Protein AF-A0A4Z1R608-F1 (afdb_monomer_lite)

pLDDT: mean 71.84, std 15.55, range [38.28, 91.56]

Foldseek 3Di:
DDDPPPPPVVLVVLVCVLVDDPDDDDDPCVVVVVCCNVCSVVLNVLVVLLVVLVVQLPDPDPVSVVVSVVSNVVSVVVNVVVVVVVVVVVVVVVVVVVVVVVVD

Structure (mmCIF, N/CA/C/O backbone):
data_AF-A0A4Z1R608-F1
#
_entry.id   AF-A0A4Z1R608-F1
#
loop_
_atom_site.group_PDB
_atom_site.id
_atom_site.type_symbol
_atom_site.label_atom_id
_atom_site.label_alt_id
_atom_site.label_comp_id
_atom_site.label_asym_id
_at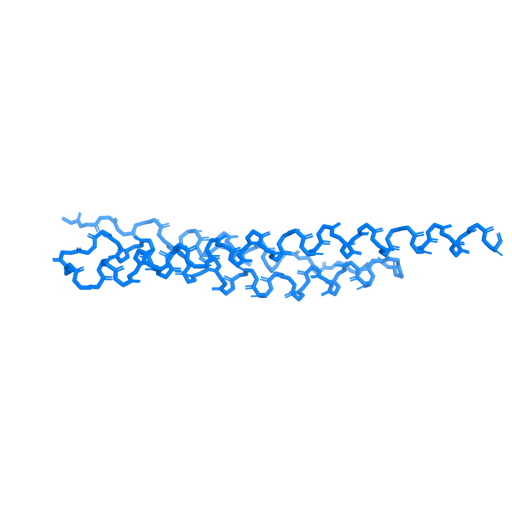om_site.label_entity_id
_atom_site.label_seq_id
_atom_site.pdbx_PDB_ins_code
_atom_site.Cartn_x
_atom_site.Cartn_y
_atom_site.Cartn_z
_atom_site.occupancy
_atom_site.B_iso_or_equiv
_atom_site.auth_seq_id
_atom_site.auth_comp_id
_atom_site.auth_asym_id
_atom_site.auth_atom_id
_atom_site.pdbx_PDB_model_num
ATOM 1 N N . MET A 1 1 ? -23.311 -16.213 19.410 1.00 38.28 1 MET A N 1
ATOM 2 C CA . MET A 1 1 ? -22.333 -16.849 18.502 1.00 38.28 1 MET A CA 1
ATOM 3 C C . MET A 1 1 ? -21.943 -15.804 17.472 1.00 38.28 1 MET A C 1
ATOM 5 O O . MET A 1 1 ? -22.809 -15.362 16.732 1.00 38.28 1 MET A O 1
ATOM 9 N N . SER A 1 2 ? -20.712 -15.295 17.557 1.00 39.06 2 SER A N 1
ATOM 10 C CA . SER A 1 2 ? -20.227 -14.163 16.756 1.00 39.06 2 SER A CA 1
ATOM 11 C C . SER A 1 2 ? -19.763 -14.663 15.387 1.00 39.06 2 SER A C 1
ATOM 13 O O . SER A 1 2 ? -18.883 -15.519 15.328 1.00 39.06 2 SER A O 1
ATOM 15 N N . ASN A 1 3 ? -20.358 -14.156 14.307 1.00 44.81 3 ASN A N 1
ATOM 16 C CA . ASN A 1 3 ? -19.959 -14.474 12.936 1.00 44.81 3 ASN A CA 1
ATOM 17 C C . ASN A 1 3 ? -18.657 -13.740 12.586 1.00 44.81 3 ASN A C 1
ATOM 19 O O . ASN A 1 3 ? -18.670 -12.542 12.323 1.00 44.81 3 ASN A O 1
ATOM 23 N N . ASN A 1 4 ? -17.545 -14.474 12.552 1.00 52.09 4 ASN A N 1
ATOM 24 C CA . ASN A 1 4 ? -16.230 -14.004 12.111 1.00 52.09 4 ASN A CA 1
ATOM 25 C C . ASN A 1 4 ? -15.972 -14.363 10.630 1.00 52.09 4 ASN A C 1
ATOM 27 O O . ASN A 1 4 ? -15.013 -15.062 10.322 1.00 52.09 4 ASN A O 1
ATOM 31 N N . ILE A 1 5 ? -16.870 -13.959 9.722 1.00 48.44 5 ILE A N 1
ATOM 32 C CA . ILE A 1 5 ? -16.811 -14.324 8.285 1.00 48.44 5 ILE A CA 1
ATOM 33 C C . ILE A 1 5 ? -16.230 -13.181 7.412 1.00 48.44 5 ILE A C 1
ATOM 35 O O . ILE A 1 5 ? -15.989 -13.363 6.227 1.00 48.44 5 ILE A O 1
ATOM 39 N N . GLY A 1 6 ? -15.928 -12.005 7.977 1.00 56.00 6 GLY A N 1
ATOM 40 C CA . GLY A 1 6 ? -15.515 -10.828 7.192 1.00 56.00 6 GLY A CA 1
ATOM 41 C C . GLY A 1 6 ? -14.052 -10.807 6.721 1.00 56.00 6 GLY A C 1
ATOM 42 O O . GLY A 1 6 ? -13.787 -10.501 5.562 1.00 56.00 6 GLY A O 1
ATOM 43 N N . SER A 1 7 ? -13.090 -11.126 7.593 1.00 55.47 7 SER A N 1
ATOM 44 C CA . SER A 1 7 ? -11.675 -10.802 7.326 1.00 55.47 7 SER A CA 1
ATOM 45 C C . SER A 1 7 ? -10.915 -11.894 6.558 1.00 55.47 7 SER A C 1
ATOM 47 O O . SER A 1 7 ? -9.998 -11.583 5.801 1.00 55.47 7 SER A O 1
ATOM 49 N N . SER A 1 8 ? -11.299 -13.171 6.683 1.00 53.97 8 SER A N 1
ATOM 50 C CA . SER A 1 8 ? -10.607 -14.285 6.007 1.00 53.97 8 SER A CA 1
ATOM 51 C C . SER A 1 8 ? -10.866 -14.325 4.501 1.00 53.97 8 SER A C 1
ATOM 53 O O . SER A 1 8 ? -9.952 -14.597 3.730 1.00 53.97 8 SER A O 1
ATOM 55 N N . GLU A 1 9 ? -12.092 -14.021 4.074 1.00 57.75 9 GLU A N 1
ATOM 56 C CA . GLU A 1 9 ? -12.467 -13.944 2.656 1.00 57.75 9 GLU A CA 1
ATOM 57 C C . GLU A 1 9 ? -11.826 -12.728 1.975 1.00 57.75 9 GLU A C 1
ATOM 59 O O . GLU A 1 9 ? -11.372 -12.822 0.836 1.00 57.75 9 GLU A O 1
ATOM 64 N N . LEU A 1 10 ? -11.715 -11.602 2.689 1.00 53.34 10 LEU A N 1
ATOM 65 C CA . LEU A 1 10 ? -11.088 -10.385 2.176 1.00 53.34 10 LEU A CA 1
ATOM 66 C C . LEU A 1 10 ? -9.574 -10.571 1.995 1.00 53.34 10 LEU A C 1
ATOM 68 O O . LEU A 1 10 ? -9.041 -10.253 0.934 1.00 53.34 10 LEU A O 1
ATOM 72 N N . ILE A 1 11 ? -8.895 -11.181 2.974 1.00 59.91 11 ILE A N 1
ATOM 73 C CA . ILE A 1 11 ? -7.469 -11.533 2.872 1.00 59.91 11 ILE A CA 1
ATOM 74 C C . ILE A 1 11 ? -7.242 -12.596 1.786 1.00 59.91 11 ILE A C 1
ATOM 76 O O . ILE A 1 11 ? -6.302 -12.474 1.003 1.00 59.91 11 ILE A O 1
ATOM 80 N N . ALA A 1 12 ? -8.122 -13.595 1.663 1.00 61.91 12 ALA A N 1
ATOM 81 C CA . ALA A 1 12 ? -8.037 -14.600 0.600 1.00 61.91 12 ALA A CA 1
ATOM 82 C C . ALA A 1 12 ? -8.280 -14.008 -0.802 1.00 61.91 12 ALA A C 1
ATOM 84 O O . ALA A 1 12 ? -7.627 -14.410 -1.767 1.00 61.91 12 ALA A O 1
ATOM 85 N N . SER A 1 13 ? -9.181 -13.031 -0.928 1.00 56.12 13 SER A N 1
ATOM 86 C CA . SER A 1 13 ? -9.417 -12.285 -2.169 1.00 56.1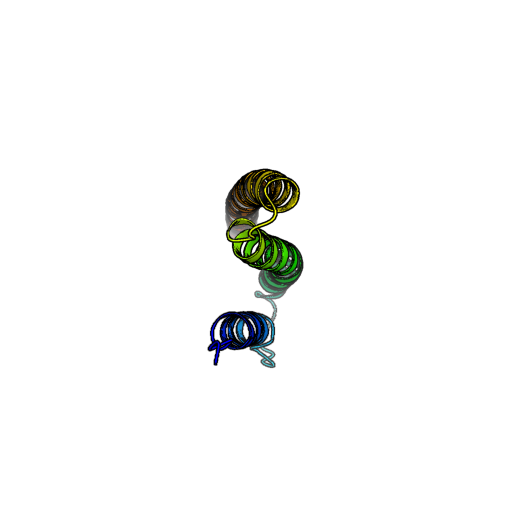2 13 SER A CA 1
ATOM 87 C C . SER A 1 13 ? -8.207 -11.432 -2.546 1.00 56.12 13 SER A C 1
ATOM 89 O O . SER A 1 13 ? -7.788 -11.438 -3.702 1.00 56.12 13 SER A O 1
ATOM 91 N N . LEU A 1 14 ? -7.609 -10.730 -1.580 1.00 50.62 14 LEU A N 1
ATOM 92 C CA . LEU A 1 14 ? -6.398 -9.934 -1.793 1.00 50.62 14 LEU A CA 1
ATOM 93 C C . LEU A 1 14 ? -5.204 -10.824 -2.175 1.00 50.62 14 LEU A C 1
ATOM 95 O O . LEU A 1 14 ? -4.499 -10.518 -3.132 1.00 50.62 14 LEU A O 1
ATOM 99 N N . SER A 1 15 ? -5.045 -11.974 -1.516 1.00 52.03 15 SER A N 1
ATOM 100 C CA . SER A 1 15 ? -4.049 -13.003 -1.851 1.00 52.03 15 SER A CA 1
ATOM 101 C C . SER A 1 15 ? -4.231 -13.574 -3.263 1.00 52.03 15 SER A C 1
ATOM 103 O O . SER A 1 15 ? -3.256 -13.777 -3.981 1.00 52.03 15 SER A O 1
ATOM 105 N N . LYS A 1 16 ? -5.466 -13.817 -3.715 1.00 51.22 16 LYS A N 1
ATOM 106 C CA . LYS A 1 16 ? -5.714 -14.278 -5.093 1.00 51.22 16 LYS A CA 1
ATOM 107 C C . LYS A 1 16 ? -5.395 -13.218 -6.142 1.00 51.22 16 LYS A C 1
ATOM 109 O O . LYS A 1 16 ? -4.961 -13.574 -7.233 1.00 51.22 16 LYS A O 1
ATOM 114 N N . ILE A 1 17 ? -5.586 -11.940 -5.820 1.00 56.16 17 ILE A N 1
ATOM 115 C CA . ILE A 1 17 ? -5.207 -10.828 -6.699 1.00 56.16 17 ILE A CA 1
ATOM 116 C C . ILE A 1 17 ? -3.675 -10.714 -6.797 1.00 56.16 17 ILE A C 1
ATOM 118 O O . ILE A 1 17 ? -3.167 -10.397 -7.868 1.00 56.16 17 ILE A O 1
ATOM 122 N N . THR A 1 18 ? -2.926 -11.039 -5.735 1.00 54.09 18 THR A N 1
ATOM 123 C CA . THR A 1 18 ? -1.448 -11.045 -5.759 1.00 54.09 18 THR A CA 1
ATOM 124 C C . THR A 1 18 ? -0.834 -12.329 -6.331 1.00 54.09 18 THR A C 1
ATOM 126 O O . THR A 1 18 ? 0.333 -12.321 -6.718 1.00 54.09 18 THR A O 1
ATOM 129 N N . MET A 1 19 ? -1.604 -13.421 -6.438 1.00 52.34 19 MET A N 1
ATOM 130 C CA . MET A 1 19 ? -1.136 -14.741 -6.902 1.00 52.34 19 MET A CA 1
ATOM 131 C C . MET A 1 19 ? -1.770 -15.215 -8.224 1.00 52.34 19 MET A C 1
ATOM 133 O O . MET A 1 19 ? -1.783 -16.411 -8.515 1.00 52.34 19 MET A O 1
ATOM 137 N N . GLY A 1 20 ? -2.314 -14.308 -9.035 1.00 46.94 20 GLY A N 1
ATOM 138 C CA . GLY A 1 20 ? -2.905 -14.638 -10.332 1.00 46.94 20 GLY A CA 1
ATOM 139 C C . GLY A 1 20 ? -1.996 -14.285 -11.507 1.00 46.94 20 GLY A C 1
ATOM 140 O O . GLY A 1 20 ? -1.975 -13.131 -11.922 1.00 46.94 20 GLY A O 1
ATOM 141 N N . GLY A 1 21 ? -1.318 -15.280 -12.094 1.00 41.47 21 GLY A N 1
ATOM 142 C CA . GLY A 1 21 ? -0.829 -15.174 -13.474 1.00 41.47 21 GLY A CA 1
ATOM 143 C C . GLY A 1 21 ? 0.484 -15.884 -13.789 1.00 41.47 21 GLY A C 1
ATOM 144 O O . GLY A 1 21 ? 1.456 -15.231 -14.153 1.00 41.47 21 GLY A O 1
ATOM 145 N N . ASP A 1 22 ? 0.498 -17.214 -13.711 1.00 49.38 22 ASP A N 1
ATOM 146 C CA . ASP A 1 22 ? 1.500 -18.026 -14.405 1.00 49.38 22 ASP A CA 1
ATOM 147 C C . ASP A 1 22 ? 1.171 -17.964 -15.911 1.00 49.38 22 ASP A C 1
ATOM 149 O O . ASP A 1 22 ? 0.198 -18.556 -16.380 1.00 49.38 22 ASP A O 1
ATOM 153 N N . GLY A 1 23 ? 1.886 -17.118 -16.655 1.00 39.16 23 GLY A N 1
ATOM 154 C CA . GLY A 1 23 ? 1.563 -16.797 -18.045 1.00 39.16 23 GLY A CA 1
ATOM 155 C C . GLY A 1 23 ? 2.674 -16.002 -18.717 1.00 39.16 23 GLY A C 1
ATOM 156 O O . GLY A 1 23 ? 2.638 -14.776 -18.782 1.00 39.16 23 GLY A O 1
ATOM 157 N N . ALA A 1 24 ? 3.686 -16.713 -19.206 1.00 58.56 24 ALA A N 1
ATOM 158 C CA . ALA A 1 24 ? 4.747 -16.157 -20.029 1.00 58.56 24 ALA A CA 1
ATOM 159 C C . ALA A 1 24 ? 4.208 -15.681 -21.391 1.00 58.56 24 ALA A C 1
ATOM 161 O O . ALA A 1 24 ? 3.689 -16.485 -22.161 1.00 58.56 24 ALA A O 1
ATOM 162 N N . SER A 1 25 ? 4.425 -14.407 -21.737 1.00 42.59 25 SER A N 1
ATOM 163 C CA . SER A 1 25 ? 4.557 -13.979 -23.137 1.00 42.59 25 SER A CA 1
ATOM 164 C C . SER A 1 25 ? 5.286 -12.630 -23.258 1.00 42.59 25 SER A C 1
ATOM 166 O O . SER A 1 25 ? 4.757 -11.592 -22.869 1.00 42.59 25 SER A O 1
ATOM 168 N N . ASN A 1 26 ? 6.495 -12.697 -23.825 1.00 41.94 26 ASN A N 1
ATOM 169 C CA . ASN A 1 26 ? 7.262 -11.667 -24.541 1.00 41.94 26 ASN A CA 1
ATOM 170 C C . ASN A 1 26 ? 7.443 -10.261 -23.929 1.00 41.94 26 ASN A C 1
ATOM 172 O O . ASN A 1 26 ? 6.595 -9.388 -24.061 1.00 41.94 26 ASN A O 1
ATOM 176 N N . GLY A 1 27 ? 8.664 -10.012 -23.433 1.00 47.84 27 GLY A N 1
ATOM 177 C CA . GLY A 1 27 ? 9.542 -8.897 -23.846 1.00 47.84 27 GLY A CA 1
ATOM 178 C C . GLY A 1 27 ? 9.190 -7.455 -23.463 1.00 47.84 27 GLY A C 1
ATOM 179 O O . GLY A 1 27 ? 10.065 -6.730 -23.001 1.00 47.84 27 GLY A O 1
ATOM 180 N N . GLU A 1 28 ? 7.941 -7.024 -23.602 1.00 53.31 28 GLU A N 1
ATOM 181 C CA . GLU A 1 28 ? 7.526 -5.619 -23.429 1.00 53.31 28 GLU A CA 1
ATOM 182 C C . GLU A 1 28 ? 6.811 -5.367 -22.090 1.00 53.31 28 GLU A C 1
ATOM 184 O O . GLU A 1 28 ? 6.595 -4.230 -21.674 1.00 53.31 28 GLU A O 1
ATOM 189 N N . THR A 1 29 ? 6.521 -6.439 -21.355 1.00 54.94 29 THR A N 1
ATOM 190 C CA . THR A 1 29 ? 5.808 -6.450 -20.071 1.00 54.94 29 THR A CA 1
ATOM 191 C C . THR A 1 29 ? 6.725 -6.505 -18.845 1.00 54.94 29 THR A C 1
ATOM 193 O O . THR A 1 29 ? 6.240 -6.351 -17.732 1.00 54.94 29 THR A O 1
ATOM 196 N N . SER A 1 30 ? 8.044 -6.663 -19.006 1.00 68.19 30 SER A N 1
ATOM 197 C CA . SER A 1 30 ? 8.973 -6.963 -17.897 1.00 68.19 30 SER A CA 1
ATOM 198 C C . SER A 1 30 ? 9.044 -5.874 -16.811 1.00 68.19 30 SER A C 1
ATOM 200 O O . SER A 1 30 ? 8.958 -6.171 -15.619 1.00 68.19 30 SER A O 1
ATOM 202 N N . TRP A 1 31 ? 9.126 -4.595 -17.195 1.00 69.19 31 TRP A N 1
ATOM 203 C CA . TRP A 1 31 ? 9.220 -3.491 -16.229 1.00 69.19 31 TRP A CA 1
ATOM 204 C C . TRP A 1 31 ? 7.870 -3.171 -15.571 1.00 69.19 31 TRP A C 1
ATOM 206 O O . TRP A 1 31 ? 7.826 -2.900 -14.373 1.00 69.19 31 TRP A O 1
ATOM 216 N N . LEU A 1 32 ? 6.765 -3.266 -16.323 1.00 73.00 32 LEU A N 1
ATOM 217 C CA . LEU A 1 32 ? 5.411 -3.134 -15.778 1.00 73.00 32 LEU A CA 1
ATOM 218 C C . LEU A 1 32 ? 5.120 -4.253 -14.779 1.00 73.00 32 LEU A C 1
ATOM 220 O O . LEU A 1 32 ? 4.576 -3.987 -13.713 1.00 73.00 32 LEU A O 1
ATOM 224 N N . HIS A 1 33 ? 5.540 -5.481 -15.084 1.00 75.88 33 HIS A N 1
ATOM 225 C CA . HIS A 1 33 ? 5.401 -6.629 -14.193 1.00 75.88 33 HIS A CA 1
ATOM 226 C C . HIS A 1 33 ? 6.263 -6.466 -12.929 1.00 75.88 33 HIS A C 1
ATOM 228 O O . HIS A 1 33 ? 5.803 -6.763 -11.830 1.00 75.88 33 HIS A O 1
ATOM 234 N N . ALA A 1 34 ? 7.483 -5.927 -13.050 1.00 79.62 34 ALA A N 1
ATO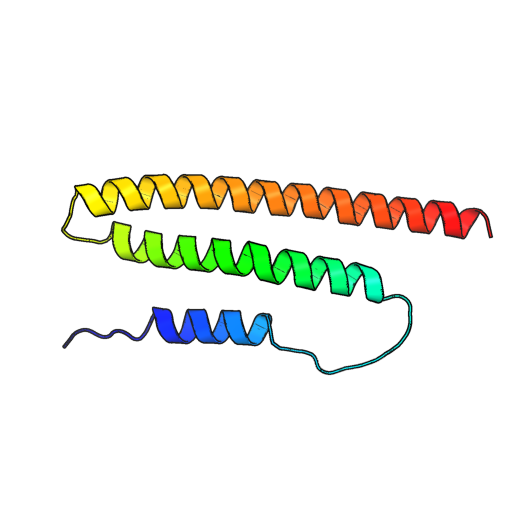M 235 C CA . ALA A 1 34 ? 8.347 -5.632 -11.905 1.00 79.62 34 ALA A CA 1
ATOM 236 C C . ALA A 1 34 ? 7.771 -4.529 -10.999 1.00 79.62 34 ALA A C 1
ATOM 238 O O . ALA A 1 34 ? 7.786 -4.671 -9.776 1.00 79.62 34 ALA A O 1
ATOM 239 N N . ILE A 1 35 ? 7.217 -3.461 -11.584 1.00 75.44 35 ILE A N 1
ATOM 240 C CA . ILE A 1 35 ? 6.526 -2.404 -10.835 1.00 75.44 35 ILE A CA 1
ATOM 241 C C . ILE A 1 35 ? 5.256 -2.951 -10.186 1.00 75.44 35 ILE A C 1
ATOM 243 O O . ILE A 1 35 ? 5.022 -2.678 -9.014 1.00 75.44 35 ILE A O 1
ATOM 247 N N . ALA A 1 36 ? 4.463 -3.747 -10.905 1.00 79.12 36 ALA A N 1
ATOM 248 C CA . ALA A 1 36 ? 3.259 -4.371 -10.367 1.00 79.12 36 ALA A CA 1
ATOM 249 C C . ALA A 1 36 ? 3.581 -5.297 -9.188 1.00 79.12 36 ALA A C 1
ATOM 251 O O . ALA A 1 36 ? 2.873 -5.264 -8.187 1.00 79.12 36 ALA A O 1
ATOM 252 N N . LYS A 1 37 ? 4.679 -6.059 -9.260 1.00 77.62 37 LYS A N 1
ATOM 253 C CA . LYS A 1 37 ? 5.152 -6.905 -8.159 1.00 77.62 37 LYS A CA 1
ATOM 254 C C . LYS A 1 37 ? 5.609 -6.074 -6.957 1.00 77.62 37 LYS A C 1
ATOM 256 O O . LYS A 1 37 ? 5.096 -6.258 -5.861 1.00 77.62 37 LYS A O 1
ATOM 261 N N . ALA A 1 38 ? 6.515 -5.116 -7.165 1.00 78.19 38 ALA A N 1
ATOM 262 C CA . ALA A 1 38 ? 7.043 -4.278 -6.086 1.00 78.19 38 ALA A CA 1
ATOM 263 C C . ALA A 1 38 ? 5.952 -3.430 -5.407 1.00 78.19 38 ALA A C 1
ATOM 265 O O . ALA A 1 38 ? 5.966 -3.245 -4.189 1.00 78.19 38 ALA A O 1
ATOM 266 N N . LEU A 1 39 ? 4.995 -2.929 -6.192 1.00 78.25 39 LEU A N 1
ATOM 267 C CA . LEU A 1 39 ? 3.835 -2.210 -5.684 1.00 78.25 39 LEU A CA 1
ATOM 268 C C . LEU A 1 39 ? 2.864 -3.156 -4.980 1.00 78.25 39 LEU A C 1
ATOM 270 O O . LEU A 1 39 ? 2.402 -2.820 -3.900 1.00 78.25 39 LEU A O 1
ATOM 274 N N . GLY A 1 40 ? 2.560 -4.313 -5.569 1.00 80.75 40 GLY A N 1
ATOM 275 C CA . GLY A 1 40 ? 1.651 -5.304 -4.998 1.00 80.75 40 GLY A CA 1
ATOM 276 C C . GLY A 1 40 ? 2.100 -5.762 -3.615 1.00 80.75 40 GLY A C 1
ATOM 277 O O . GLY A 1 40 ? 1.285 -5.788 -2.697 1.00 80.75 40 GLY A O 1
ATOM 278 N N . ASP A 1 41 ? 3.399 -6.005 -3.437 1.00 82.25 41 ASP A N 1
ATOM 279 C CA . ASP A 1 41 ? 3.972 -6.392 -2.147 1.00 82.25 41 ASP A CA 1
ATOM 280 C C . ASP A 1 41 ? 3.842 -5.253 -1.114 1.00 82.25 41 ASP A C 1
ATOM 282 O O . ASP A 1 41 ? 3.332 -5.457 -0.012 1.00 82.25 41 ASP A O 1
ATOM 286 N N . LYS A 1 42 ? 4.230 -4.017 -1.470 1.00 79.31 42 LYS A N 1
ATOM 287 C CA . LYS A 1 42 ? 4.203 -2.878 -0.528 1.00 79.31 42 LYS A CA 1
ATOM 288 C C . LYS A 1 42 ? 2.805 -2.360 -0.218 1.00 79.31 42 LYS A C 1
ATOM 290 O O . LYS A 1 42 ? 2.517 -2.004 0.922 1.00 79.31 42 LYS A O 1
ATOM 295 N N . VAL A 1 43 ? 1.936 -2.308 -1.217 1.00 83.00 43 VAL A N 1
ATOM 296 C CA . VAL A 1 43 ? 0.532 -1.926 -1.049 1.00 83.00 43 VAL A CA 1
ATOM 297 C C . VAL A 1 43 ? -0.240 -3.032 -0.339 1.00 83.00 43 VAL A C 1
ATOM 299 O O . VAL A 1 43 ? -1.118 -2.719 0.459 1.00 83.00 43 VAL A O 1
ATOM 302 N N . GLY A 1 44 ? 0.108 -4.301 -0.568 1.00 83.81 44 GLY A N 1
ATOM 303 C CA . GLY A 1 44 ? -0.450 -5.443 0.152 1.00 83.81 44 GLY A CA 1
ATOM 304 C C . GLY A 1 44 ? -0.178 -5.367 1.654 1.00 83.81 44 GLY A C 1
ATOM 305 O O . GLY A 1 44 ? -1.124 -5.408 2.436 1.00 83.81 44 GLY A O 1
ATOM 306 N N . GLU A 1 45 ? 1.081 -5.151 2.054 1.00 86.12 45 GLU A N 1
ATOM 307 C CA . GLU A 1 45 ? 1.458 -4.938 3.464 1.00 86.12 45 GLU A CA 1
ATOM 308 C C . GLU A 1 45 ? 0.689 -3.763 4.097 1.00 86.12 45 GLU A C 1
ATOM 310 O O . GLU A 1 45 ? 0.195 -3.854 5.224 1.00 86.12 45 GLU A O 1
ATOM 315 N N . LEU A 1 46 ? 0.560 -2.652 3.363 1.00 84.19 46 LEU A N 1
ATOM 316 C CA . LEU A 1 46 ? -0.124 -1.453 3.846 1.00 84.19 46 LEU A CA 1
ATOM 317 C C . LEU A 1 46 ? -1.638 -1.676 3.983 1.00 84.19 46 LEU A C 1
ATOM 319 O O . LEU A 1 46 ? -2.236 -1.270 4.976 1.00 84.19 46 LEU A O 1
ATOM 323 N N . ALA A 1 47 ? -2.253 -2.371 3.025 1.00 83.50 47 ALA A N 1
ATOM 324 C CA . ALA A 1 47 ? -3.664 -2.737 3.066 1.00 83.50 47 ALA A CA 1
ATOM 325 C C . ALA A 1 47 ? -3.964 -3.704 4.220 1.00 83.50 47 ALA A C 1
ATOM 327 O O . ALA A 1 47 ? -4.973 -3.544 4.906 1.00 83.50 47 ALA A O 1
ATOM 328 N N . GLU A 1 48 ? -3.080 -4.666 4.485 1.00 88.25 48 GLU A N 1
ATOM 329 C CA . GLU A 1 48 ? -3.214 -5.586 5.616 1.00 88.25 48 GLU A CA 1
ATOM 330 C C . GLU A 1 48 ? -3.122 -4.842 6.961 1.00 88.25 48 GLU A C 1
ATOM 332 O O . GLU A 1 48 ? -3.942 -5.073 7.855 1.00 88.25 48 GLU A O 1
ATOM 337 N N . SER A 1 49 ? -2.197 -3.880 7.084 1.00 85.31 49 SER A N 1
ATOM 338 C CA . SER A 1 49 ? -2.122 -2.975 8.243 1.00 85.31 49 SER A CA 1
ATOM 339 C C . SER A 1 49 ? -3.403 -2.154 8.408 1.00 85.31 49 SER A C 1
ATOM 341 O O . SER A 1 49 ? -3.955 -2.084 9.509 1.00 85.31 49 SER A O 1
ATOM 343 N N . MET A 1 50 ? -3.938 -1.593 7.319 1.00 84.44 50 MET A N 1
ATOM 344 C CA . MET A 1 50 ? -5.182 -0.820 7.346 1.00 84.44 50 MET A CA 1
ATOM 345 C C . MET A 1 50 ? -6.378 -1.664 7.795 1.00 84.44 50 MET A C 1
ATOM 347 O O . MET A 1 50 ? -7.124 -1.225 8.667 1.00 84.44 50 MET A O 1
ATOM 351 N N . VAL A 1 51 ? -6.543 -2.882 7.268 1.00 86.81 51 VAL A N 1
ATOM 352 C CA . VAL A 1 51 ? -7.624 -3.801 7.676 1.00 86.81 51 VAL A CA 1
ATOM 353 C C . VAL A 1 51 ? -7.492 -4.160 9.156 1.00 86.81 51 VAL A C 1
ATOM 355 O O . VAL A 1 51 ? -8.444 -4.019 9.921 1.00 86.81 51 VAL A O 1
ATOM 358 N N . LYS A 1 52 ? -6.287 -4.533 9.596 1.00 86.12 52 LYS A N 1
ATOM 359 C CA . LYS A 1 52 ? -6.016 -4.878 10.997 1.00 86.12 52 LYS A CA 1
ATOM 360 C C . LYS A 1 52 ? -6.288 -3.715 11.952 1.00 86.12 52 LYS A C 1
ATOM 362 O O . LYS A 1 52 ? -6.790 -3.928 13.055 1.00 86.12 52 LYS A O 1
ATOM 367 N N . ASN A 1 53 ? -5.935 -2.494 11.560 1.00 84.19 53 ASN A N 1
ATOM 368 C CA . ASN A 1 53 ? -6.183 -1.307 12.368 1.00 84.19 53 ASN A CA 1
ATOM 369 C C . ASN A 1 53 ? -7.667 -0.933 12.358 1.00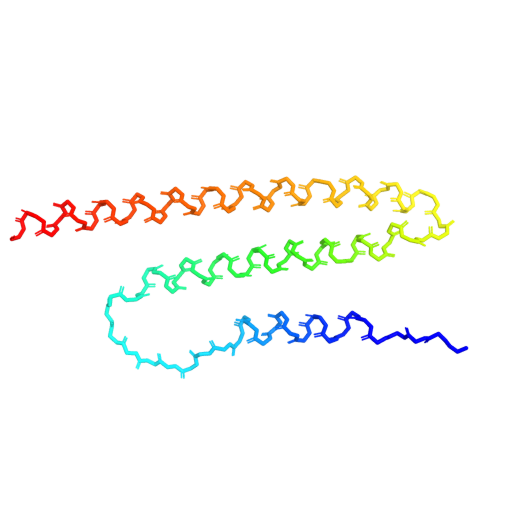 84.19 53 ASN A C 1
ATOM 371 O O . ASN A 1 53 ? -8.199 -0.620 13.417 1.00 84.19 53 ASN A O 1
ATOM 375 N N . ALA A 1 54 ? -8.365 -1.050 11.227 1.00 81.81 54 ALA A N 1
ATOM 376 C CA 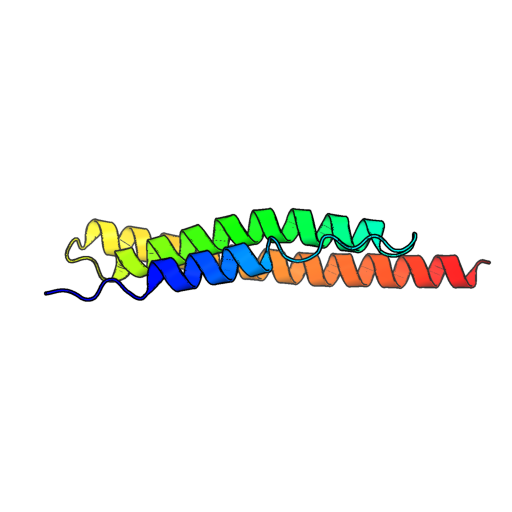. ALA A 1 54 ? -9.809 -0.824 11.149 1.00 81.81 54 ALA A CA 1
ATOM 377 C C . ALA A 1 54 ? -10.586 -1.754 12.097 1.00 81.81 54 ALA A C 1
ATOM 379 O O . ALA A 1 54 ? -11.441 -1.284 12.849 1.00 81.81 54 ALA A O 1
ATOM 380 N N . ASP A 1 55 ? -10.213 -3.035 12.159 1.00 83.75 55 ASP A N 1
ATOM 381 C CA . ASP A 1 55 ? -10.802 -4.002 13.095 1.00 83.75 55 ASP A CA 1
ATOM 382 C C . ASP A 1 55 ? -10.567 -3.601 14.567 1.00 83.75 55 ASP A C 1
ATOM 384 O O . ASP A 1 55 ? -11.421 -3.810 15.432 1.00 83.75 55 ASP A O 1
ATOM 388 N N . LYS A 1 56 ? -9.428 -2.964 14.865 1.00 81.00 56 LYS A N 1
ATOM 389 C CA . LYS A 1 56 ? -9.076 -2.478 16.210 1.00 81.00 56 LYS A CA 1
ATOM 390 C C . LYS A 1 56 ? -9.729 -1.152 16.587 1.00 81.00 56 LYS A C 1
ATOM 392 O O . LYS A 1 56 ? -9.904 -0.903 17.778 1.00 81.00 56 LYS A O 1
ATOM 397 N N . VAL A 1 57 ? -10.123 -0.318 15.624 1.00 77.69 57 VAL A N 1
ATOM 398 C CA . VAL A 1 57 ? -10.886 0.916 15.895 1.00 77.69 57 VAL A CA 1
ATOM 399 C C . VAL A 1 57 ? -12.241 0.595 16.541 1.00 77.69 57 VAL A C 1
ATOM 401 O O . VAL A 1 57 ? -12.710 1.355 17.381 1.00 77.69 57 VAL A O 1
ATOM 404 N N . GLY A 1 58 ? -12.832 -0.566 16.239 1.00 75.50 58 GLY A N 1
ATOM 405 C CA . GLY A 1 58 ? -14.046 -1.066 16.899 1.00 75.50 58 GLY A CA 1
ATOM 406 C C . GLY A 1 58 ? -13.831 -1.699 18.284 1.00 75.50 58 GLY A C 1
ATOM 407 O O . GLY A 1 58 ? -14.783 -2.218 18.872 1.00 75.50 58 GLY A O 1
ATOM 408 N N . SER A 1 59 ? -12.600 -1.706 18.811 1.00 79.50 59 SER A N 1
ATOM 409 C CA . SER A 1 59 ? -12.267 -2.312 20.105 1.00 79.50 59 SER A CA 1
ATOM 410 C C . SER A 1 59 ? -12.869 -1.533 21.277 1.00 79.50 59 SER A C 1
ATOM 412 O O . SER A 1 59 ? -12.891 -0.306 21.292 1.00 79.50 59 SER A O 1
ATOM 414 N N . LYS A 1 60 ? -13.277 -2.250 22.334 1.00 79.06 60 LYS A N 1
ATOM 415 C CA . LYS A 1 60 ? -13.707 -1.648 23.613 1.00 79.06 60 LYS A CA 1
ATOM 416 C C . LYS A 1 60 ? -12.556 -0.998 24.394 1.00 79.06 60 LYS A C 1
ATOM 418 O O . LYS A 1 60 ? -12.796 -0.362 25.416 1.00 79.06 60 LYS A O 1
ATOM 423 N N . ASN A 1 61 ? -11.313 -1.193 23.956 1.00 87.00 61 ASN A N 1
ATOM 424 C CA . ASN A 1 61 ? -10.139 -0.570 24.548 1.00 87.00 61 ASN A CA 1
ATOM 425 C C . ASN A 1 61 ? -9.852 0.775 23.863 1.00 87.00 61 ASN A C 1
ATOM 427 O O . ASN A 1 61 ? -9.274 0.808 22.778 1.00 87.00 61 ASN A O 1
ATOM 431 N N . GLU A 1 62 ? -10.211 1.881 24.518 1.00 82.44 62 GLU A N 1
ATOM 432 C CA . GLU A 1 62 ? -10.067 3.244 23.978 1.00 82.44 62 GLU A CA 1
ATOM 433 C C . GLU A 1 62 ? -8.627 3.608 23.586 1.00 82.44 62 GLU A C 1
ATOM 435 O O . GLU A 1 62 ? -8.416 4.291 22.582 1.00 82.44 62 GLU A O 1
ATOM 440 N N . LYS A 1 63 ? -7.614 3.130 24.326 1.00 83.31 63 LYS A N 1
ATOM 441 C CA . LYS A 1 63 ? -6.203 3.368 23.972 1.00 83.31 63 LYS A CA 1
ATOM 442 C C . LYS A 1 63 ? -5.827 2.668 22.671 1.00 83.31 63 LYS A C 1
ATOM 444 O O . LYS A 1 63 ? -5.127 3.243 21.840 1.00 83.31 63 LYS A O 1
ATOM 449 N N . GLU A 1 64 ? -6.290 1.434 22.501 1.00 81.19 64 GLU A N 1
ATOM 450 C CA . GLU A 1 64 ? -6.008 0.641 21.307 1.00 81.19 64 GLU A CA 1
ATOM 451 C C . GLU A 1 64 ? -6.778 1.179 20.093 1.00 81.19 64 GLU A C 1
ATOM 453 O O . GLU A 1 64 ? -6.191 1.329 19.025 1.00 81.19 64 GLU A O 1
ATOM 458 N N . ALA A 1 65 ? -8.038 1.581 20.280 1.00 82.38 65 ALA A N 1
ATOM 459 C CA . ALA A 1 65 ? -8.857 2.211 19.246 1.00 82.38 65 ALA A CA 1
ATOM 460 C C . ALA A 1 65 ? -8.287 3.566 18.787 1.00 82.38 65 ALA A C 1
ATOM 462 O O . ALA A 1 65 ? -8.231 3.845 17.587 1.00 82.38 65 ALA A O 1
ATOM 463 N N . THR A 1 66 ? -7.798 4.391 19.721 1.00 86.44 66 THR A N 1
ATOM 464 C CA . THR A 1 66 ? -7.160 5.682 19.405 1.00 86.44 66 THR A CA 1
ATOM 465 C C . THR A 1 66 ? -5.870 5.481 18.612 1.00 86.44 66 THR A C 1
ATOM 467 O O . THR A 1 66 ? -5.674 6.110 17.572 1.00 86.44 66 THR A O 1
ATOM 470 N N . SER A 1 67 ? -5.004 4.566 19.062 1.00 85.81 67 SER A N 1
ATOM 471 C CA . SER A 1 67 ? -3.759 4.247 18.355 1.00 85.81 67 SER A CA 1
ATOM 472 C C . SER A 1 67 ? -4.025 3.674 16.963 1.00 85.81 67 SER A C 1
ATOM 474 O O . SER A 1 67 ? -3.355 4.056 16.006 1.00 85.81 67 SER A O 1
ATOM 476 N N . ALA A 1 68 ? -5.010 2.784 16.833 1.00 86.06 68 ALA A N 1
ATOM 477 C CA . ALA A 1 68 ? -5.386 2.194 15.555 1.00 86.06 68 ALA A CA 1
ATOM 478 C C . ALA A 1 68 ? -5.981 3.230 14.589 1.00 86.06 68 ALA A C 1
ATOM 480 O O . ALA A 1 68 ? -5.664 3.201 13.406 1.00 86.06 68 ALA A O 1
ATOM 481 N N . SER A 1 69 ? -6.768 4.191 15.084 1.00 84.31 69 SER A N 1
ATOM 482 C CA . SER A 1 69 ? -7.320 5.285 14.268 1.00 84.31 69 SER A CA 1
ATOM 483 C C . SER A 1 69 ? -6.224 6.195 13.708 1.00 84.31 69 SER A C 1
ATOM 485 O O . SER A 1 69 ? -6.259 6.584 12.537 1.00 84.31 69 SER A O 1
ATOM 487 N N . ALA A 1 70 ? -5.220 6.511 14.532 1.00 89.75 70 ALA A N 1
ATOM 488 C CA . ALA A 1 70 ? -4.061 7.287 14.102 1.00 89.75 70 ALA A CA 1
ATOM 489 C C . ALA A 1 70 ? -3.255 6.537 13.029 1.00 89.75 70 ALA A C 1
ATOM 491 O O . ALA A 1 70 ? -2.929 7.112 11.990 1.00 89.75 70 ALA A O 1
ATOM 492 N N . GLN A 1 71 ? -3.000 5.243 13.243 1.00 87.12 71 GLN A N 1
ATOM 493 C CA . GLN A 1 71 ? -2.262 4.414 12.292 1.00 87.12 71 GLN A CA 1
ATOM 494 C C . GLN A 1 71 ? -3.028 4.234 10.973 1.00 87.12 71 GLN A C 1
ATOM 496 O O . GLN A 1 71 ? -2.448 4.407 9.908 1.00 87.12 71 GLN A O 1
ATOM 501 N N . LEU A 1 72 ? -4.344 4.000 11.025 1.00 87.56 72 LEU A N 1
ATOM 502 C CA . LEU A 1 72 ? -5.210 3.926 9.843 1.00 87.56 72 LEU A CA 1
ATOM 503 C C . LEU A 1 72 ? -5.136 5.213 9.003 1.00 87.56 72 LEU A C 1
ATOM 505 O O . LEU A 1 72 ? -5.083 5.161 7.773 1.00 87.56 72 LEU A O 1
ATOM 509 N N . THR A 1 73 ? -5.110 6.372 9.667 1.00 88.50 73 THR A N 1
ATOM 510 C CA . THR A 1 73 ? -4.993 7.678 9.004 1.00 88.50 73 THR A CA 1
ATOM 511 C C . THR A 1 73 ? -3.637 7.827 8.312 1.00 88.50 73 THR A C 1
ATOM 513 O O . THR A 1 73 ? -3.583 8.246 7.156 1.00 88.50 73 THR A O 1
ATOM 516 N N . ALA A 1 74 ? -2.550 7.450 8.988 1.00 90.62 74 ALA A N 1
ATOM 517 C CA . ALA A 1 74 ? -1.201 7.500 8.429 1.00 90.62 74 ALA A CA 1
ATOM 518 C C . ALA A 1 74 ? -1.034 6.543 7.235 1.00 90.62 74 ALA A C 1
ATOM 520 O O . ALA A 1 74 ? -0.556 6.952 6.174 1.00 90.62 74 ALA A O 1
ATOM 521 N N . ASP A 1 75 ? -1.496 5.300 7.370 1.00 86.69 75 ASP A N 1
ATOM 522 C CA . ASP A 1 75 ? -1.416 4.284 6.319 1.00 86.69 75 ASP A CA 1
ATOM 523 C C . ASP A 1 75 ? -2.227 4.716 5.077 1.00 86.69 75 ASP A C 1
ATOM 525 O O . ASP A 1 75 ? -1.764 4.572 3.946 1.00 86.69 75 ASP A O 1
ATOM 529 N N . SER A 1 76 ? -3.384 5.366 5.267 1.00 87.19 76 SER A N 1
ATOM 530 C CA . SER A 1 76 ? -4.196 5.930 4.171 1.00 87.19 76 SER A CA 1
ATOM 531 C C . SER A 1 76 ? -3.486 7.060 3.411 1.00 87.19 76 SER A C 1
ATOM 533 O O . SER A 1 76 ? -3.595 7.172 2.182 1.00 87.19 76 SER A O 1
ATOM 535 N N . GLN A 1 77 ? -2.745 7.912 4.127 1.00 91.56 77 GLN A N 1
ATOM 536 C CA . GLN A 1 77 ? -1.946 8.978 3.516 1.00 91.56 77 GLN A CA 1
ATOM 537 C C . GLN A 1 77 ? -0.791 8.392 2.698 1.00 91.56 77 GLN A C 1
ATOM 539 O O . GLN A 1 77 ? -0.570 8.810 1.558 1.00 91.56 77 GLN A O 1
ATOM 544 N N . LEU A 1 78 ? -0.101 7.385 3.240 1.00 88.00 78 LEU A N 1
ATOM 545 C CA . LEU A 1 78 ? 0.975 6.680 2.543 1.00 88.00 78 LEU A CA 1
ATOM 546 C C . LEU A 1 78 ? 0.471 5.948 1.300 1.00 88.00 78 LEU A C 1
ATOM 548 O O . LEU A 1 78 ? 1.089 6.063 0.244 1.00 88.00 78 LEU A O 1
ATOM 552 N N . PHE A 1 79 ? -0.673 5.269 1.382 1.00 86.25 79 PHE A N 1
ATOM 553 C CA . PHE A 1 79 ? -1.294 4.606 0.235 1.00 86.25 79 PHE A CA 1
ATOM 554 C C . PHE A 1 79 ? -1.534 5.596 -0.910 1.00 86.25 79 PHE A C 1
ATOM 556 O O . PHE A 1 79 ? -1.122 5.366 -2.049 1.00 86.25 79 PHE A O 1
ATOM 563 N N . SER A 1 80 ? -2.132 6.745 -0.592 1.00 87.19 80 SER A N 1
ATOM 564 C CA . SER A 1 80 ? -2.398 7.803 -1.569 1.00 87.19 80 SER A CA 1
ATOM 565 C C . SER A 1 80 ? -1.103 8.360 -2.170 1.00 87.19 80 SER A C 1
ATOM 567 O O . SER A 1 80 ? -1.014 8.571 -3.381 1.00 87.19 80 SER A O 1
ATOM 569 N N . MET A 1 81 ? -0.068 8.555 -1.348 1.00 89.25 81 MET A N 1
ATOM 570 C CA . MET A 1 81 ? 1.250 9.004 -1.802 1.00 89.25 81 MET A CA 1
ATOM 571 C C . MET A 1 81 ? 1.892 7.999 -2.766 1.00 89.25 81 MET A C 1
ATOM 573 O O . MET A 1 81 ? 2.375 8.399 -3.827 1.00 89.25 81 MET A O 1
ATOM 577 N N . TYR A 1 82 ? 1.856 6.703 -2.446 1.00 85.44 82 TYR A N 1
ATOM 578 C CA . TYR A 1 82 ? 2.394 5.652 -3.310 1.00 85.44 82 TYR A CA 1
ATOM 579 C C . TYR A 1 82 ? 1.647 5.556 -4.640 1.00 85.44 82 TYR A C 1
ATOM 581 O O . TYR A 1 82 ? 2.289 5.450 -5.683 1.00 85.44 82 TYR A O 1
ATOM 589 N N . MET A 1 83 ? 0.317 5.674 -4.642 1.00 84.62 83 MET A N 1
ATOM 590 C CA . MET A 1 83 ? -0.478 5.651 -5.877 1.00 84.62 83 MET A CA 1
ATOM 591 C C . MET A 1 83 ? -0.213 6.866 -6.776 1.00 84.62 83 MET A C 1
ATOM 593 O O . MET A 1 83 ? -0.141 6.741 -8.004 1.00 84.62 83 MET A O 1
ATOM 597 N N . ASN A 1 84 ? 0.007 8.039 -6.182 1.00 85.94 84 ASN A N 1
ATOM 598 C CA . ASN A 1 84 ? 0.400 9.241 -6.919 1.00 85.94 84 ASN A CA 1
ATOM 599 C C . ASN A 1 84 ? 1.826 9.127 -7.486 1.00 85.94 84 ASN A C 1
ATOM 601 O O . ASN A 1 84 ? 2.063 9.463 -8.652 1.00 85.94 84 ASN A O 1
ATOM 605 N N . ALA A 1 85 ? 2.770 8.606 -6.697 1.00 85.06 85 ALA A N 1
ATOM 606 C CA . ALA A 1 85 ? 4.140 8.352 -7.138 1.00 85.06 85 ALA A CA 1
ATOM 607 C C . ALA A 1 85 ? 4.178 7.324 -8.278 1.00 85.06 85 ALA A C 1
ATOM 609 O O . ALA A 1 85 ? 4.804 7.569 -9.308 1.00 85.06 85 ALA A O 1
ATOM 610 N N . LEU A 1 86 ? 3.427 6.228 -8.157 1.00 83.44 86 LEU A N 1
ATOM 611 C CA . LEU A 1 86 ? 3.261 5.229 -9.210 1.00 83.44 86 LEU A CA 1
ATOM 612 C C . LEU A 1 86 ? 2.706 5.854 -10.490 1.00 83.44 86 LEU A C 1
ATOM 614 O O . LEU A 1 86 ? 3.263 5.654 -11.565 1.00 83.44 86 LEU A O 1
ATOM 618 N N . SER A 1 87 ? 1.636 6.641 -10.385 1.00 84.38 87 SER A N 1
ATOM 619 C CA . SER A 1 87 ? 1.028 7.317 -11.537 1.00 84.38 87 SER A CA 1
ATOM 620 C C . SER A 1 87 ? 2.006 8.247 -12.253 1.00 84.38 87 SER A C 1
ATOM 622 O O . SER A 1 87 ? 1.873 8.466 -13.457 1.00 84.38 87 SER A O 1
ATOM 624 N N . THR A 1 88 ? 2.975 8.799 -11.523 1.00 85.88 88 THR A N 1
ATOM 625 C CA . THR A 1 88 ? 4.057 9.630 -12.064 1.00 85.88 88 THR A CA 1
ATOM 626 C C . THR A 1 88 ? 5.130 8.774 -12.729 1.00 85.88 88 THR A C 1
ATOM 628 O O . THR A 1 88 ? 5.536 9.073 -13.848 1.00 85.88 88 THR A O 1
ATOM 631 N N . VAL A 1 89 ? 5.547 7.678 -12.092 1.00 82.00 89 VAL A N 1
ATOM 632 C CA . VAL A 1 89 ? 6.519 6.723 -12.649 1.00 82.00 89 VAL A CA 1
ATOM 633 C C . VAL A 1 89 ? 5.992 6.086 -13.937 1.00 82.00 89 VAL A C 1
ATOM 635 O O . VAL A 1 89 ? 6.709 6.052 -14.933 1.00 82.00 89 VAL A O 1
ATOM 638 N N . LEU A 1 90 ? 4.730 5.648 -13.960 1.00 82.12 90 LEU A N 1
ATOM 639 C CA . LEU A 1 90 ? 4.092 5.071 -15.147 1.00 82.12 90 LEU A CA 1
ATOM 640 C C . LEU A 1 90 ? 4.032 6.072 -16.304 1.00 82.12 90 LEU A C 1
ATOM 642 O O . LEU A 1 90 ? 4.350 5.710 -17.435 1.00 82.12 90 LEU A O 1
ATOM 646 N N . LYS A 1 91 ? 3.668 7.332 -16.024 1.00 83.44 91 LYS A N 1
ATOM 647 C CA . LYS A 1 91 ? 3.686 8.397 -17.037 1.00 83.44 91 LYS A CA 1
ATOM 648 C C . LYS A 1 91 ? 5.101 8.667 -17.541 1.00 83.44 91 LYS A C 1
ATOM 650 O O . LYS A 1 91 ? 5.313 8.625 -18.743 1.00 83.44 91 LYS A O 1
ATOM 655 N N . SER A 1 92 ? 6.060 8.864 -16.639 1.00 81.12 92 SER A N 1
ATOM 656 C CA . SER A 1 92 ? 7.470 9.127 -16.960 1.00 81.12 92 SER A CA 1
ATOM 657 C C . SER A 1 92 ? 8.072 8.046 -17.859 1.00 81.12 92 SER A C 1
ATOM 659 O O . SER A 1 92 ? 8.691 8.349 -18.879 1.00 81.12 92 SER A O 1
ATOM 661 N N . ILE A 1 93 ? 7.840 6.773 -17.535 1.00 77.50 93 ILE A N 1
ATOM 662 C CA . ILE A 1 93 ? 8.359 5.670 -18.344 1.00 77.50 93 ILE A CA 1
ATOM 663 C C . ILE A 1 93 ? 7.599 5.567 -19.672 1.00 77.50 93 ILE A C 1
ATOM 665 O O . ILE A 1 93 ? 8.227 5.356 -20.707 1.00 77.50 93 ILE A O 1
ATOM 669 N N . GLY A 1 94 ? 6.279 5.779 -19.684 1.00 75.06 94 GLY A N 1
ATOM 670 C CA . GLY A 1 94 ? 5.495 5.838 -20.922 1.00 75.06 94 GLY A CA 1
ATOM 671 C C . GLY A 1 94 ? 5.974 6.942 -21.873 1.00 75.06 94 GLY A C 1
ATOM 672 O O . GLY A 1 94 ? 6.193 6.692 -23.057 1.00 75.06 94 GLY A O 1
ATOM 673 N N . GLU A 1 95 ? 6.213 8.143 -21.352 1.00 76.19 95 GLU A N 1
ATOM 674 C CA . GLU A 1 95 ? 6.756 9.281 -22.099 1.00 76.19 95 GLU A CA 1
ATOM 675 C C . GLU A 1 95 ? 8.188 9.016 -22.587 1.00 76.19 95 GLU A C 1
ATOM 677 O O . GLU A 1 95 ? 8.501 9.285 -23.749 1.00 76.19 95 GLU A O 1
ATOM 682 N N . GLY A 1 96 ? 9.044 8.425 -21.746 1.00 70.75 96 GLY A N 1
ATOM 683 C CA . GLY A 1 96 ? 10.408 8.033 -22.112 1.00 70.75 96 GLY A CA 1
ATOM 684 C C . GLY A 1 96 ? 10.448 6.976 -23.219 1.00 70.75 96 GLY A C 1
ATOM 685 O O . GLY A 1 96 ? 11.243 7.089 -24.154 1.00 70.75 96 GLY A O 1
ATOM 686 N N . ASN A 1 97 ? 9.546 5.993 -23.171 1.00 65.75 97 ASN A N 1
ATOM 687 C CA . ASN A 1 97 ? 9.447 4.952 -24.192 1.00 65.75 97 ASN A CA 1
ATOM 688 C C . ASN A 1 97 ? 8.969 5.529 -25.537 1.00 65.75 97 ASN A C 1
ATOM 690 O O . ASN A 1 97 ? 9.520 5.199 -26.585 1.00 65.75 97 ASN A O 1
ATOM 694 N N . VAL A 1 98 ? 8.018 6.472 -25.518 1.00 61.84 98 VAL A N 1
ATOM 695 C CA . VAL A 1 98 ? 7.582 7.213 -26.719 1.00 61.84 98 VAL A CA 1
ATOM 696 C C . VAL A 1 98 ? 8.707 8.084 -27.289 1.00 61.84 98 VAL A C 1
ATOM 698 O O . VAL A 1 98 ? 8.876 8.154 -28.506 1.00 61.84 98 VAL A O 1
ATOM 701 N N . ALA A 1 99 ? 9.501 8.744 -26.442 1.00 61.16 99 ALA A N 1
ATOM 702 C CA . ALA A 1 99 ? 10.627 9.567 -26.883 1.00 61.16 99 ALA A CA 1
ATOM 703 C C . ALA A 1 99 ? 11.739 8.738 -27.553 1.00 61.16 99 ALA A C 1
ATOM 705 O O . ALA A 1 99 ? 12.308 9.173 -28.556 1.00 61.16 99 ALA A O 1
ATOM 706 N N . MET A 1 100 ? 12.015 7.538 -27.036 1.00 58.59 100 MET A N 1
ATOM 707 C CA . MET A 1 100 ? 12.969 6.593 -27.626 1.00 58.59 100 MET A CA 1
ATOM 708 C C . MET A 1 100 ? 12.432 5.950 -28.910 1.00 58.59 100 MET A C 1
ATOM 710 O O . MET A 1 100 ? 13.184 5.818 -29.872 1.00 58.59 100 MET A O 1
ATOM 714 N N . ALA A 1 101 ? 11.136 5.626 -28.968 1.00 57.56 101 ALA A N 1
ATOM 715 C CA . ALA A 1 101 ? 10.487 5.097 -30.169 1.00 57.56 101 ALA A CA 1
ATOM 716 C C . ALA A 1 101 ? 10.461 6.106 -31.329 1.00 57.56 101 ALA A C 1
ATOM 718 O O . ALA A 1 101 ? 10.570 5.713 -32.479 1.00 57.56 101 ALA A O 1
ATOM 719 N N . ARG A 1 102 ? 10.373 7.414 -31.047 1.00 57.03 102 ARG A N 1
ATOM 720 C CA . ARG A 1 102 ? 10.481 8.472 -32.074 1.00 57.03 102 ARG A CA 1
ATOM 721 C C . ARG A 1 102 ? 11.903 8.696 -32.597 1.00 57.03 102 ARG A C 1
ATOM 723 O O . ARG A 1 102 ? 12.075 9.424 -33.569 1.00 57.03 102 ARG A O 1
ATOM 730 N N . LYS A 1 103 ? 12.916 8.165 -31.907 1.00 58.91 103 LYS A N 1
ATOM 731 C CA . LYS A 1 103 ? 14.331 8.264 -32.296 1.00 58.91 103 LYS A CA 1
ATOM 732 C C . LYS A 1 103 ? 14.799 7.085 -33.157 1.00 58.91 103 LYS A C 1
ATOM 734 O O . LYS A 1 103 ? 15.905 7.182 -33.688 1.00 58.91 103 LYS A O 1
ATOM 739 N N . GLN A 1 104 ? 14.008 6.014 -33.249 1.00 48.41 104 GLN A N 1
ATOM 740 C CA . GLN A 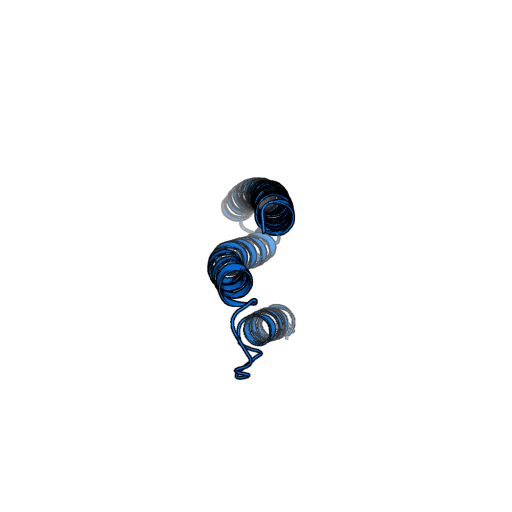1 104 ? 14.246 4.864 -34.126 1.00 48.41 104 GLN A CA 1
ATOM 741 C C . GLN A 1 104 ? 13.520 5.028 -35.459 1.00 48.41 104 GLN A C 1
ATOM 743 O O . GLN A 1 104 ? 12.449 5.675 -35.469 1.00 48.41 104 GLN A O 1
#

Organism: NCBI:txid2565782

Radius of gyration: 18.88 Å; chains: 1; bounding box: 37×28×59 Å

Sequence (104 aa):
MSNNIGSSELIASLSKITMGGDGASNGETSWLHAIAKALGDKVGELAESMVKNADKVGSKNEKEATSASAQLTADSQLFSMYMNALSTVLKSIGEGNVAMARKQ

Secondary structure (DSSP, 8-state):
-----HHHHHHHHHHHHHS-------SSSHHHHHHHHHHHHHHHHHHHHHHHHHHHHT-S-HHHHHHHHHHHHHHHHHHHHHHHHHHHHHHHHHHHHHHHHTT-